Protein AF-A0A7S1WNJ2-F1 (afdb_monomer_lite)

InterPro domains:
  IPR001722 Glycoside hydrolase, family 7 [PF00840] (11-53)
  IPR013320 Concanavalin A-like lectin/glucanase domain superfamily [SSF49899] (13-146)
  IPR037019 Glycoside hydrolase family 7, catalytic domain superfamily [G3DSA:2.70.100.10] (5-153)

Secondary structure (DSSP, 8-state):
------S----GGGSPPP--TTSEEEEEE--TT--TT--EEEEE--TTT--S--TTSS---BS-TTTTT-B--EEEEEEEETTEEEEEEE-TT-SS-EEEEEE--TTS--EESS-TTTEETT-SSEETTS-EEEEEE--B-TTS-B---EEEE-

Organism: Alexandrium catenella (NCBI:txid2925)

pLDDT: mean 87.43, std 13.79, range [31.5, 98.69]

Foldseek 3Di:
DDPPPFQDLDDLQNDDDDPFQQHKDKDKDQQLPFDPPGWDWDKDDNQSPQPDQFCSRGSDEDCDCPRRRHFAWMWGQWGDHQQWTKTFTHGGPRNPTDMAIDDDDPVDPDHVPDDCLQGHCVHPNHNSSGMKMKMWHFYADPVSHGPDTDIDID

Structure (mmCIF, N/CA/C/O backbone):
data_AF-A0A7S1WNJ2-F1
#
_entry.id   AF-A0A7S1WNJ2-F1
#
loop_
_atom_site.group_PDB
_atom_site.id
_atom_site.type_symbol
_atom_site.label_atom_id
_atom_site.label_alt_id
_atom_site.label_comp_id
_atom_site.label_asym_id
_atom_site.label_entity_id
_atom_site.label_seq_id
_atom_site.pdbx_PDB_ins_code
_atom_site.Cartn_x
_atom_site.Cartn_y
_atom_site.Cartn_z
_atom_site.occupancy
_atom_site.B_iso_or_equiv
_atom_site.auth_seq_id
_atom_site.auth_comp_id
_atom_site.auth_asym_id
_atom_site.auth_atom_id
_atom_site.pdbx_PDB_model_num
ATOM 1 N N . SER A 1 1 ? 11.986 15.853 7.073 1.00 33.41 1 SER A N 1
ATOM 2 C CA . SER A 1 1 ? 12.801 15.188 6.037 1.00 33.41 1 SER A CA 1
ATOM 3 C C . SER A 1 1 ? 12.219 13.808 5.802 1.00 33.41 1 SER A C 1
ATOM 5 O O . SER A 1 1 ? 12.264 12.982 6.703 1.00 33.41 1 SER A O 1
ATOM 7 N N . SER A 1 2 ? 11.590 13.584 4.647 1.00 31.50 2 SER A N 1
ATOM 8 C CA . SER A 1 2 ? 11.060 12.269 4.267 1.00 31.50 2 SER A CA 1
ATOM 9 C C . SER A 1 2 ? 12.217 11.366 3.833 1.00 31.50 2 SER A C 1
ATOM 11 O O . SER A 1 2 ? 12.956 11.764 2.932 1.00 31.50 2 SER A O 1
ATOM 13 N N . PRO A 1 3 ? 12.410 10.180 4.431 1.00 43.50 3 PRO A N 1
ATOM 14 C CA . PRO A 1 3 ? 13.445 9.246 4.017 1.00 43.50 3 PRO A CA 1
ATOM 15 C C . PRO A 1 3 ? 12.922 8.411 2.846 1.00 43.50 3 PRO A C 1
ATOM 17 O O . PRO A 1 3 ? 12.775 7.200 2.958 1.00 43.50 3 PRO A O 1
ATOM 20 N N . VAL A 1 4 ? 12.591 9.049 1.723 1.00 52.53 4 VAL A N 1
ATOM 21 C CA . VAL A 1 4 ? 12.452 8.274 0.490 1.00 52.53 4 VAL A CA 1
ATOM 22 C C . VAL A 1 4 ? 13.858 8.143 -0.073 1.00 52.53 4 VAL A C 1
ATOM 24 O O . VAL A 1 4 ? 14.493 9.148 -0.392 1.00 52.53 4 VAL A O 1
ATOM 27 N N . ALA A 1 5 ? 14.385 6.919 -0.086 1.00 51.00 5 ALA A N 1
ATOM 28 C CA . ALA A 1 5 ? 15.749 6.627 -0.509 1.00 51.00 5 ALA A CA 1
ATOM 29 C C . ALA A 1 5 ? 15.878 6.732 -2.039 1.00 51.00 5 ALA A C 1
ATOM 31 O O . ALA A 1 5 ? 15.983 5.728 -2.734 1.00 51.00 5 ALA A O 1
ATOM 32 N N . TYR A 1 6 ? 15.842 7.956 -2.560 1.00 50.22 6 TYR A N 1
ATOM 33 C CA . TYR A 1 6 ? 16.204 8.262 -3.942 1.00 50.22 6 TYR A CA 1
ATOM 34 C C . TYR A 1 6 ? 17.714 8.515 -4.038 1.00 50.22 6 TYR A C 1
ATOM 36 O O . TYR A 1 6 ? 18.292 9.133 -3.141 1.00 50.22 6 TYR A O 1
ATOM 44 N N . GLY A 1 7 ? 18.359 8.061 -5.119 1.00 49.00 7 GLY A N 1
ATOM 45 C CA . GLY A 1 7 ? 19.776 8.356 -5.377 1.00 49.00 7 GLY A CA 1
ATOM 46 C C . GLY A 1 7 ? 20.783 7.450 -4.657 1.00 49.00 7 GLY A C 1
ATOM 47 O O . GLY A 1 7 ? 21.948 7.813 -4.495 1.00 49.00 7 GLY A O 1
ATOM 48 N N . SER A 1 8 ? 20.370 6.262 -4.215 1.00 57.28 8 SER A N 1
ATOM 49 C CA . SER A 1 8 ? 21.319 5.232 -3.785 1.00 57.28 8 SER A CA 1
ATOM 50 C C . SER A 1 8 ? 22.043 4.634 -4.999 1.00 57.28 8 SER A C 1
ATOM 52 O O . SER A 1 8 ? 21.376 4.185 -5.927 1.00 57.28 8 SER A O 1
ATOM 54 N N . GLN A 1 9 ? 23.378 4.539 -4.968 1.00 64.62 9 GLN A 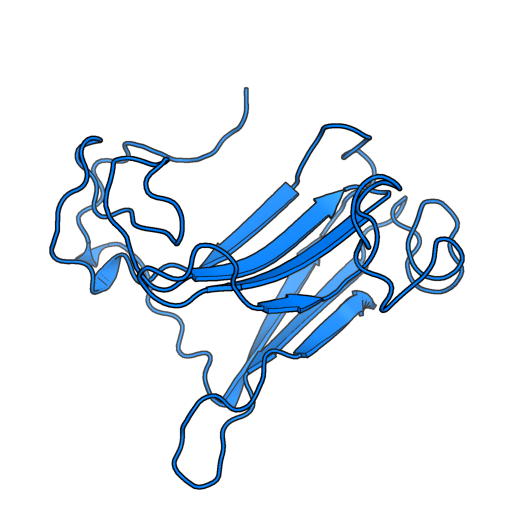N 1
ATOM 55 C CA . GLN A 1 9 ? 24.220 3.934 -6.025 1.00 64.62 9 GLN A CA 1
ATOM 56 C C . GLN A 1 9 ? 24.062 2.404 -6.167 1.00 64.62 9 GLN A C 1
ATOM 58 O O . GLN A 1 9 ? 24.958 1.731 -6.674 1.00 64.62 9 GLN A O 1
ATOM 63 N N . TYR A 1 10 ? 22.956 1.824 -5.698 1.00 70.19 10 TYR A N 1
ATOM 64 C CA . TYR A 1 10 ? 22.738 0.389 -5.805 1.00 70.19 10 TYR A CA 1
ATOM 65 C C . TYR A 1 10 ? 22.535 0.008 -7.272 1.00 70.19 10 TYR A C 1
ATOM 67 O O . TYR A 1 10 ? 21.627 0.483 -7.962 1.00 70.19 10 TYR A O 1
ATOM 75 N N . ALA A 1 11 ? 23.368 -0.905 -7.756 1.00 79.12 11 ALA A N 1
ATOM 76 C CA . ALA A 1 11 ? 23.152 -1.553 -9.029 1.00 79.12 11 ALA A CA 1
ATOM 77 C C . ALA A 1 11 ? 21.826 -2.316 -8.979 1.00 79.12 11 ALA A C 1
ATOM 79 O O . ALA A 1 11 ? 21.475 -2.929 -7.971 1.00 79.12 11 ALA A O 1
ATOM 80 N N . ARG A 1 12 ? 21.114 -2.397 -10.111 1.00 80.56 12 ARG A N 1
ATOM 81 C CA . ARG A 1 12 ? 19.820 -3.101 -10.162 1.00 80.56 12 ARG A CA 1
ATOM 82 C C . ARG A 1 12 ? 19.857 -4.513 -9.555 1.00 80.56 12 ARG A C 1
ATOM 84 O O . ARG A 1 12 ? 18.878 -4.976 -8.990 1.00 80.56 12 ARG A O 1
ATOM 91 N N . ARG A 1 13 ? 20.993 -5.216 -9.658 1.00 84.38 13 ARG A N 1
ATOM 92 C CA . ARG A 1 13 ? 21.178 -6.590 -9.152 1.00 84.38 13 ARG A CA 1
ATOM 93 C C . ARG A 1 13 ? 21.251 -6.691 -7.624 1.00 84.38 13 ARG A C 1
ATOM 95 O O . ARG A 1 13 ? 21.200 -7.809 -7.118 1.00 84.38 13 ARG A O 1
ATOM 102 N N . GLU A 1 14 ? 21.359 -5.575 -6.920 1.00 85.81 14 GLU A N 1
ATOM 103 C CA . GLU A 1 14 ? 21.395 -5.515 -5.457 1.00 85.81 14 GLU A CA 1
ATOM 104 C C . GLU A 1 14 ? 19.985 -5.483 -4.854 1.00 8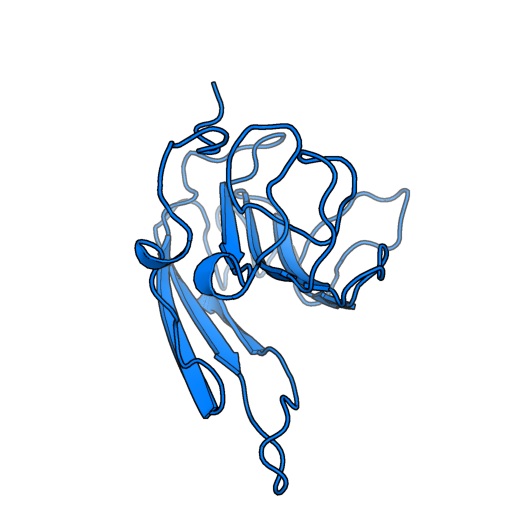5.81 14 GLU A C 1
ATOM 106 O O . GLU A 1 14 ? 19.796 -5.896 -3.715 1.00 85.81 14 GLU A O 1
ATOM 111 N N . TYR A 1 15 ? 18.964 -5.107 -5.634 1.00 86.06 15 TYR A N 1
ATOM 112 C CA . TYR A 1 15 ? 17.574 -5.181 -5.188 1.00 86.06 15 TYR A CA 1
ATOM 113 C C . TYR A 1 15 ? 17.058 -6.623 -5.157 1.00 86.06 15 TYR A C 1
ATOM 115 O O . TYR A 1 15 ? 17.242 -7.402 -6.104 1.00 86.06 15 TYR A O 1
ATOM 123 N N . THR A 1 16 ? 16.347 -6.960 -4.084 1.00 88.06 16 THR A N 1
ATOM 124 C CA . THR A 1 16 ? 15.652 -8.240 -3.925 1.00 88.06 16 THR A CA 1
ATOM 125 C C . THR A 1 16 ? 14.412 -8.303 -4.810 1.00 88.06 16 THR A C 1
ATOM 127 O O . THR A 1 16 ? 13.647 -7.350 -4.919 1.00 88.06 16 THR A O 1
ATOM 130 N N . THR A 1 17 ? 14.189 -9.461 -5.428 1.00 89.38 17 THR A N 1
ATOM 131 C CA . THR A 1 17 ? 12.907 -9.807 -6.053 1.00 89.38 17 TH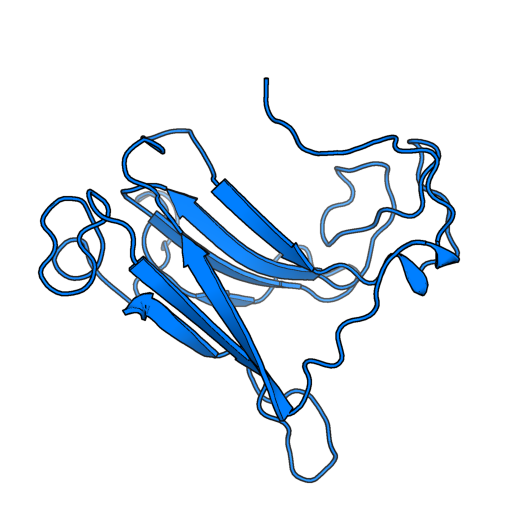R A CA 1
ATOM 132 C C . THR A 1 17 ? 12.050 -10.589 -5.078 1.00 89.38 17 THR A C 1
ATOM 134 O O . THR A 1 17 ? 12.501 -11.606 -4.556 1.00 89.38 17 THR A O 1
ATOM 137 N N . MET A 1 18 ? 10.809 -10.152 -4.887 1.00 88.81 18 MET A N 1
ATOM 138 C CA . MET A 1 18 ? 9.826 -10.852 -4.065 1.00 88.81 18 MET A CA 1
ATOM 139 C C . MET A 1 18 ? 8.891 -11.655 -4.975 1.00 88.81 18 MET A C 1
ATOM 141 O O . MET A 1 18 ? 8.267 -11.093 -5.873 1.00 88.81 18 MET A O 1
ATOM 145 N N . ALA A 1 19 ? 8.809 -12.969 -4.765 1.00 90.38 19 ALA A N 1
ATOM 146 C CA . ALA A 1 19 ? 7.869 -13.835 -5.476 1.00 90.38 19 ALA A CA 1
ATOM 147 C C . ALA A 1 19 ? 6.515 -13.808 -4.752 1.00 90.38 19 ALA A C 1
ATOM 149 O O . ALA A 1 19 ? 6.277 -14.599 -3.845 1.00 90.38 19 ALA A O 1
ATOM 150 N N . LEU A 1 20 ? 5.668 -12.836 -5.102 1.00 94.00 20 LEU A N 1
ATOM 151 C CA . LEU A 1 20 ? 4.421 -12.578 -4.375 1.00 94.00 20 LEU A CA 1
ATOM 152 C C . LEU A 1 20 ? 3.177 -13.197 -5.011 1.00 94.00 20 LEU A C 1
ATOM 154 O O . LEU A 1 20 ? 2.215 -13.424 -4.290 1.00 94.00 20 LEU A O 1
ATOM 158 N N . LEU A 1 21 ? 3.194 -13.521 -6.306 1.00 95.19 21 LEU A N 1
ATOM 159 C CA . LEU A 1 21 ? 2.080 -14.217 -6.958 1.00 95.19 21 LEU A CA 1
ATOM 160 C C . LEU A 1 21 ? 1.778 -15.541 -6.239 1.00 95.19 21 LEU A C 1
ATOM 162 O O . LEU A 1 21 ? 2.694 -16.309 -5.937 1.00 95.19 21 LEU A O 1
ATOM 166 N N . GLY A 1 22 ? 0.507 -15.768 -5.909 1.00 96.88 22 GLY A N 1
ATOM 167 C CA . GLY A 1 22 ? 0.039 -16.910 -5.118 1.00 96.88 22 GLY A CA 1
ATOM 168 C C . GLY A 1 22 ? 0.446 -16.874 -3.639 1.00 96.88 22 GLY A C 1
ATOM 169 O O . GLY A 1 22 ? 0.219 -17.841 -2.917 1.00 96.88 22 GLY A O 1
ATOM 170 N N . ASN A 1 23 ? 1.054 -15.782 -3.171 1.00 97.06 23 ASN A N 1
ATOM 171 C CA . ASN A 1 23 ? 1.597 -15.631 -1.824 1.00 97.06 23 ASN A CA 1
ATOM 172 C C . ASN A 1 23 ? 1.023 -14.385 -1.124 1.00 97.06 23 ASN A C 1
ATOM 174 O O . ASN A 1 23 ? 0.161 -13.674 -1.649 1.00 97.06 23 ASN A O 1
ATOM 178 N N . ALA A 1 24 ? 1.494 -14.140 0.102 1.00 97.06 24 ALA A N 1
ATOM 179 C CA . ALA A 1 24 ? 1.117 -12.980 0.899 1.00 97.06 24 ALA A CA 1
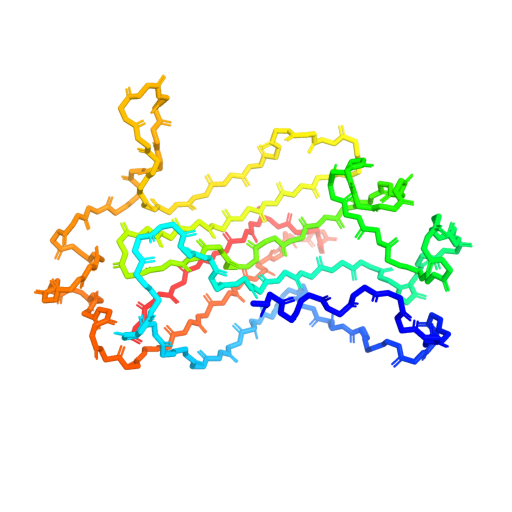ATOM 180 C C . ALA A 1 24 ? 2.343 -12.299 1.516 1.00 97.06 24 ALA A C 1
ATOM 182 O O . ALA A 1 24 ? 3.208 -12.962 2.093 1.00 97.06 24 ALA A O 1
ATOM 183 N N . LEU A 1 25 ? 2.374 -10.970 1.447 1.00 97.25 25 LEU A N 1
ATOM 184 C CA . LEU A 1 25 ? 3.284 -10.124 2.209 1.00 97.25 25 LEU A CA 1
ATOM 185 C C . LEU A 1 25 ? 2.620 -9.768 3.542 1.00 97.25 25 LEU A C 1
ATOM 187 O O . LEU A 1 25 ? 1.478 -9.314 3.556 1.00 97.25 25 LEU A O 1
ATOM 191 N N . ARG A 1 26 ? 3.328 -9.966 4.658 1.00 98.06 26 ARG A N 1
ATOM 192 C CA . ARG A 1 26 ? 2.837 -9.638 6.002 1.00 98.06 26 ARG A CA 1
ATOM 193 C C . ARG A 1 26 ? 3.844 -8.794 6.755 1.00 98.06 26 ARG A C 1
ATOM 195 O O . ARG A 1 26 ? 5.033 -9.104 6.733 1.00 98.06 26 ARG A O 1
ATOM 202 N N . TYR A 1 27 ? 3.359 -7.773 7.444 1.00 98.12 27 TYR A N 1
ATOM 203 C CA . TYR A 1 27 ? 4.177 -6.916 8.293 1.00 98.12 27 TYR A CA 1
ATOM 204 C C . TYR A 1 27 ? 3.331 -6.279 9.397 1.00 98.12 27 TYR A C 1
ATOM 206 O O . TYR A 1 27 ? 2.103 -6.272 9.331 1.00 98.12 27 TYR A O 1
ATOM 214 N N . SER A 1 28 ? 4.003 -5.760 10.422 1.00 98.44 28 SER A N 1
ATOM 215 C CA . SER A 1 28 ? 3.380 -4.921 11.446 1.00 98.44 28 SER A CA 1
ATOM 216 C C . SER A 1 28 ? 3.729 -3.465 11.182 1.00 98.44 28 SER A C 1
ATOM 218 O O . SER A 1 28 ? 4.855 -3.162 10.780 1.00 98.44 28 SER A O 1
ATOM 220 N N . VAL A 1 29 ? 2.786 -2.568 11.435 1.00 98.19 29 VAL A N 1
ATOM 221 C CA . VAL A 1 29 ? 2.967 -1.125 11.288 1.00 98.19 29 VAL A CA 1
ATOM 222 C C . VAL A 1 29 ? 2.473 -0.413 12.540 1.00 98.19 29 VAL A C 1
ATOM 224 O O . VAL A 1 29 ? 1.485 -0.819 13.144 1.00 98.19 29 VAL A O 1
ATOM 227 N N . ASP A 1 30 ? 3.175 0.647 12.927 1.00 98.38 30 ASP A N 1
ATOM 228 C CA . ASP A 1 30 ? 2.756 1.576 13.973 1.00 98.38 30 ASP A CA 1
ATOM 229 C C . ASP A 1 30 ? 2.533 2.951 13.336 1.00 98.38 30 ASP A C 1
ATOM 231 O O . ASP A 1 30 ? 3.480 3.617 12.910 1.00 98.38 30 ASP A O 1
ATOM 235 N N . LEU A 1 31 ? 1.263 3.352 13.238 1.00 98.25 31 LEU A N 1
ATOM 236 C CA . LEU A 1 31 ? 0.860 4.648 12.693 1.00 98.25 31 LEU A CA 1
ATOM 237 C C . LEU A 1 31 ? 0.541 5.674 13.785 1.00 98.25 31 LEU A C 1
ATOM 239 O O . LEU A 1 31 ? 0.149 6.788 13.448 1.00 98.25 31 LEU A O 1
ATOM 243 N N . SER A 1 32 ? 0.773 5.367 15.068 1.00 98.12 32 SER A N 1
ATOM 244 C CA . SER A 1 32 ? 0.370 6.199 16.218 1.00 98.12 32 SER A CA 1
ATOM 245 C C . SER A 1 32 ? 0.907 7.637 16.192 1.00 98.12 32 SER A C 1
ATOM 247 O O . SER A 1 32 ? 0.388 8.515 16.880 1.00 98.12 32 SER A O 1
ATOM 249 N N . LYS A 1 33 ? 1.947 7.893 15.388 1.00 97.44 33 LYS A N 1
ATOM 250 C CA . LYS A 1 33 ? 2.600 9.203 15.222 1.00 97.44 33 LYS A CA 1
ATOM 251 C C . LYS A 1 33 ? 2.533 9.752 13.795 1.00 97.44 33 LYS A C 1
ATOM 253 O O . LYS A 1 33 ? 3.201 10.738 13.485 1.00 97.44 33 LYS A O 1
ATOM 258 N N . VAL A 1 34 ? 1.751 9.130 12.916 1.00 97.50 34 VAL A N 1
ATOM 259 C CA . VAL A 1 34 ? 1.587 9.549 11.520 1.00 97.50 34 VAL A CA 1
ATOM 260 C C . VAL A 1 34 ? 0.272 10.317 11.404 1.00 97.50 34 VAL A C 1
ATOM 262 O O . VAL A 1 34 ? -0.769 9.752 11.084 1.00 97.50 34 VAL A O 1
ATOM 265 N N . GLY A 1 35 ? 0.314 11.611 11.722 1.00 94.94 35 GLY A N 1
ATOM 266 C CA . GLY A 1 35 ? -0.860 12.490 11.696 1.00 94.94 35 GLY A CA 1
ATOM 267 C C . GLY A 1 35 ? -1.262 12.974 10.295 1.00 94.94 35 GLY A C 1
ATOM 268 O O . GLY A 1 35 ? -0.707 12.556 9.277 1.00 94.94 35 GLY A O 1
ATOM 269 N N . CYS A 1 36 ? -2.225 13.900 10.244 1.00 91.12 36 CYS A N 1
ATOM 270 C CA . CYS A 1 36 ? -2.685 14.525 9.001 1.00 91.12 36 CYS A CA 1
ATOM 271 C C . CYS A 1 36 ? -1.537 15.181 8.217 1.00 91.12 36 CYS A C 1
ATOM 273 O O . CYS A 1 36 ? -0.646 15.800 8.795 1.00 91.12 36 CYS A O 1
ATOM 275 N N . GLY A 1 37 ? -1.579 15.069 6.887 1.00 89.50 37 GLY A N 1
ATOM 276 C CA . GLY A 1 37 ? -0.543 15.601 5.992 1.00 89.50 37 GLY A CA 1
ATOM 277 C C . GLY A 1 37 ? 0.710 14.724 5.873 1.00 89.50 37 GLY A C 1
ATOM 278 O O . GLY A 1 37 ? 1.513 14.945 4.970 1.00 89.50 37 GLY A O 1
ATOM 279 N N . CYS A 1 38 ? 0.861 13.706 6.724 1.00 94.44 38 CYS A N 1
ATOM 280 C CA . CYS A 1 38 ? 1.902 12.691 6.598 1.00 94.44 38 CYS A CA 1
ATOM 281 C C . CYS A 1 38 ? 1.399 11.474 5.809 1.00 94.44 38 CYS A C 1
ATOM 283 O O . CYS A 1 38 ? 0.202 11.176 5.794 1.00 94.44 38 CYS A O 1
ATOM 285 N N . ASN A 1 39 ? 2.339 10.757 5.190 1.00 93.88 39 ASN A N 1
ATOM 286 C CA . ASN A 1 39 ? 2.099 9.482 4.523 1.00 93.88 39 ASN A CA 1
ATOM 287 C C . ASN A 1 39 ? 3.239 8.507 4.855 1.00 93.88 39 ASN A C 1
ATOM 289 O O . ASN A 1 39 ? 4.398 8.769 4.525 1.00 93.88 39 ASN A O 1
ATOM 293 N N . ALA A 1 40 ? 2.910 7.406 5.525 1.00 96.12 40 ALA A N 1
ATOM 294 C CA . ALA A 1 40 ? 3.804 6.280 5.740 1.00 96.12 40 ALA A CA 1
ATOM 295 C C . ALA A 1 40 ? 3.575 5.254 4.627 1.00 96.12 40 ALA A C 1
ATOM 297 O O . ALA A 1 40 ? 2.586 4.516 4.651 1.00 96.12 40 ALA A O 1
ATOM 298 N N . GLN A 1 41 ? 4.495 5.227 3.663 1.00 94.94 41 GLN A N 1
ATOM 299 C CA . GLN A 1 41 ? 4.330 4.474 2.426 1.00 94.94 41 GLN A CA 1
ATOM 300 C C . GLN A 1 41 ? 5.136 3.166 2.406 1.00 94.94 41 GLN A C 1
ATOM 302 O O . GLN A 1 41 ? 6.308 3.141 2.784 1.00 94.94 41 GLN A O 1
ATOM 307 N N . LEU A 1 42 ? 4.523 2.105 1.877 1.00 95.31 42 LEU A N 1
ATOM 308 C CA . LEU A 1 42 ? 5.184 0.886 1.416 1.00 95.31 42 LEU A CA 1
ATOM 309 C C . LEU A 1 42 ? 4.692 0.563 0.002 1.00 95.31 42 LEU A C 1
ATOM 311 O O . LEU A 1 42 ? 3.513 0.277 -0.203 1.00 95.31 42 LEU A O 1
ATOM 315 N N . HIS A 1 43 ? 5.603 0.564 -0.966 1.00 92.94 43 HIS A N 1
ATOM 316 C CA . HIS A 1 43 ? 5.307 0.209 -2.351 1.00 92.94 43 HIS A CA 1
ATOM 317 C C . HIS A 1 43 ? 6.370 -0.736 -2.918 1.00 92.94 43 HIS A C 1
ATOM 319 O O . HIS A 1 43 ? 7.487 -0.830 -2.405 1.00 92.94 43 HIS A O 1
ATOM 325 N N . LEU A 1 44 ? 6.010 -1.447 -3.985 1.00 93.06 44 LEU A N 1
ATOM 326 C CA . LEU A 1 44 ? 6.872 -2.393 -4.683 1.00 93.06 44 LEU A CA 1
ATOM 327 C C . LEU A 1 44 ? 6.986 -1.997 -6.150 1.00 93.06 44 LEU A C 1
ATOM 329 O O . LEU A 1 44 ? 5.981 -1.793 -6.833 1.00 93.06 44 LEU A O 1
ATOM 333 N N . VAL A 1 45 ? 8.225 -1.946 -6.633 1.00 91.25 45 VAL A N 1
ATOM 334 C CA . VAL A 1 45 ? 8.571 -1.587 -8.011 1.00 91.25 45 VAL A CA 1
ATOM 335 C C . VAL A 1 45 ? 9.627 -2.554 -8.566 1.00 91.25 45 VAL A C 1
ATOM 337 O O . VAL A 1 45 ? 10.489 -3.033 -7.821 1.00 91.25 45 VAL A O 1
ATOM 340 N N . PRO A 1 46 ? 9.608 -2.876 -9.871 1.00 90.25 46 PRO A N 1
ATOM 341 C CA . PRO A 1 46 ? 10.468 -3.892 -10.483 1.00 90.25 46 PRO A CA 1
ATOM 342 C C . PRO A 1 46 ? 11.919 -3.423 -10.733 1.00 90.25 46 PRO A C 1
ATOM 344 O O . PRO A 1 46 ? 12.499 -3.711 -11.783 1.00 90.25 46 PRO A O 1
ATOM 347 N N . MET A 1 47 ? 12.559 -2.757 -9.765 1.00 88.62 47 MET A N 1
ATOM 348 C CA . MET A 1 47 ? 13.889 -2.135 -9.920 1.00 88.62 47 MET A CA 1
ATOM 349 C C . MET A 1 47 ? 14.968 -3.114 -10.397 1.00 88.62 47 MET A C 1
ATOM 351 O O . MET A 1 47 ? 15.740 -2.792 -11.296 1.00 88.62 47 MET A O 1
ATOM 355 N N . ARG A 1 48 ? 14.995 -4.356 -9.881 1.00 89.19 48 ARG A N 1
ATOM 356 C CA . ARG A 1 48 ? 15.985 -5.371 -10.307 1.00 89.19 48 ARG A CA 1
ATOM 357 C C . ARG A 1 48 ? 15.903 -5.700 -11.799 1.00 89.19 48 ARG A C 1
ATOM 359 O O . ARG A 1 48 ? 16.911 -6.045 -12.426 1.00 89.19 48 ARG A O 1
ATOM 366 N N . LYS A 1 49 ? 14.694 -5.648 -12.361 1.00 88.44 49 LYS A N 1
ATOM 367 C CA . LYS A 1 49 ? 14.409 -5.940 -13.771 1.00 88.44 49 LYS A CA 1
ATOM 368 C C . LYS A 1 49 ? 14.449 -4.684 -14.638 1.00 88.44 49 LYS A C 1
ATOM 370 O O . LYS A 1 49 ? 14.626 -4.816 -15.848 1.00 88.44 49 LYS A O 1
ATOM 375 N N . ASN A 1 50 ? 14.362 -3.499 -14.038 1.00 87.94 50 ASN A N 1
ATOM 376 C CA . ASN A 1 50 ? 14.490 -2.245 -14.752 1.00 87.94 50 ASN A CA 1
ATOM 377 C C . ASN A 1 50 ? 15.913 -2.093 -15.321 1.00 87.94 50 ASN A C 1
ATOM 379 O O . ASN A 1 50 ? 16.916 -2.209 -14.618 1.00 87.94 50 ASN A O 1
ATOM 383 N N . ARG A 1 51 ? 16.006 -1.877 -16.635 1.00 87.69 51 ARG A N 1
ATOM 384 C CA . ARG A 1 51 ? 17.275 -1.648 -17.350 1.00 87.69 51 ARG A CA 1
ATOM 385 C C . ARG A 1 51 ? 17.468 -0.184 -17.737 1.00 87.69 51 ARG A C 1
ATOM 387 O O . ARG A 1 51 ? 18.526 0.137 -18.268 1.00 87.69 51 ARG A O 1
ATOM 394 N N . LYS A 1 52 ? 16.460 0.659 -17.506 1.00 87.38 52 LYS A N 1
ATOM 395 C CA . LYS A 1 52 ? 16.491 2.094 -17.768 1.00 87.38 52 LYS A CA 1
ATOM 396 C C . LYS A 1 52 ? 16.962 2.786 -16.494 1.00 87.38 52 LYS A C 1
ATOM 398 O O . LYS A 1 52 ? 16.285 2.711 -15.471 1.00 87.38 52 LYS A O 1
ATOM 403 N N . GLU A 1 53 ? 18.128 3.410 -16.564 1.00 85.69 53 GLU A N 1
ATOM 404 C CA . GLU A 1 53 ? 18.603 4.287 -15.498 1.00 85.69 53 GLU A CA 1
ATOM 405 C C . GLU A 1 53 ? 17.728 5.544 -15.450 1.00 85.69 53 GLU A C 1
ATOM 407 O O . GLU A 1 53 ? 17.322 6.082 -16.486 1.00 85.69 53 GLU A O 1
ATOM 412 N N . SER A 1 54 ? 17.382 5.968 -14.243 1.00 85.00 54 SER A N 1
ATOM 413 C CA . SER A 1 54 ? 16.575 7.146 -13.989 1.00 85.00 54 SER A CA 1
ATOM 414 C C . SER A 1 54 ? 17.421 8.416 -14.086 1.00 85.00 54 SER A C 1
ATOM 416 O O . SER A 1 54 ? 18.650 8.392 -14.021 1.00 85.00 54 SER A O 1
ATOM 418 N N . LYS A 1 55 ? 16.764 9.576 -14.169 1.00 83.69 55 LYS A N 1
ATOM 419 C CA . LYS A 1 55 ? 17.439 10.886 -14.115 1.00 83.69 55 LYS A CA 1
ATOM 420 C C . LYS A 1 55 ? 18.162 11.145 -12.785 1.00 83.69 55 LYS A C 1
ATOM 422 O O . LYS A 1 55 ? 18.882 12.132 -12.685 1.00 83.69 55 LYS A O 1
ATOM 427 N N . CYS A 1 56 ? 17.956 10.293 -11.781 1.00 83.81 56 CYS A N 1
ATOM 428 C CA . CYS A 1 56 ? 18.579 10.383 -10.465 1.00 83.81 56 CYS A CA 1
ATOM 429 C C . CYS A 1 56 ? 19.769 9.425 -10.292 1.00 83.81 56 CYS A C 1
ATOM 431 O O . CYS A 1 56 ? 20.302 9.330 -9.190 1.00 83.81 56 CYS A O 1
ATOM 433 N N . GLY A 1 57 ? 20.201 8.743 -11.361 1.00 81.75 57 GLY A N 1
ATOM 434 C CA . GLY A 1 57 ? 21.374 7.861 -11.334 1.00 81.75 57 GLY A CA 1
ATOM 435 C C . GLY A 1 57 ? 21.131 6.523 -10.630 1.00 81.75 57 GLY A C 1
ATOM 436 O O . GLY A 1 57 ? 22.066 5.903 -10.129 1.00 81.75 57 GLY A O 1
ATOM 437 N N . ASP A 1 58 ? 19.872 6.095 -10.547 1.00 83.81 58 ASP A N 1
ATOM 438 C CA . ASP A 1 58 ? 19.463 4.808 -9.986 1.00 83.81 58 ASP A CA 1
ATOM 439 C C . ASP A 1 58 ? 18.569 4.040 -10.975 1.00 83.81 58 ASP A C 1
ATOM 441 O O . ASP A 1 58 ? 18.300 4.487 -12.088 1.00 83.81 58 ASP A O 1
ATOM 445 N N . TYR A 1 59 ? 18.106 2.853 -10.587 1.00 86.06 59 TYR A N 1
ATOM 446 C CA . TYR A 1 59 ? 17.171 2.051 -11.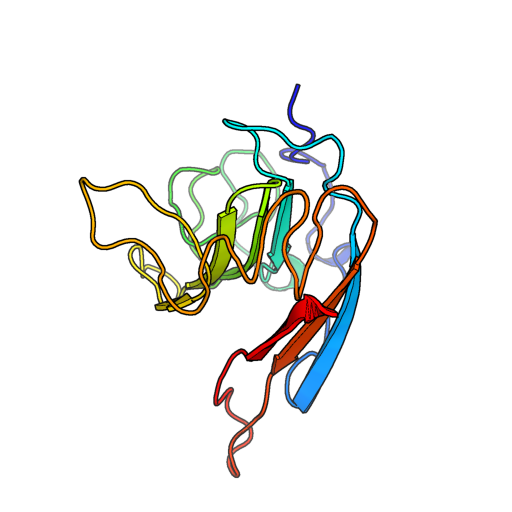389 1.00 86.06 59 TYR A CA 1
ATOM 447 C C . TYR A 1 59 ? 15.729 2.149 -10.876 1.00 86.06 59 TYR A C 1
ATOM 449 O O . TYR A 1 59 ? 14.909 1.268 -11.164 1.00 86.06 59 TYR A O 1
ATOM 457 N N . TYR A 1 60 ? 15.412 3.200 -10.114 1.00 86.75 60 TYR A N 1
ATOM 458 C CA . TYR A 1 60 ? 14.052 3.450 -9.658 1.00 86.75 60 TYR A CA 1
ATOM 459 C C . TYR A 1 60 ? 13.128 3.748 -10.839 1.00 86.75 60 TYR A C 1
ATOM 461 O O . TYR A 1 60 ? 13.509 4.383 -11.824 1.00 86.75 60 TYR A O 1
ATOM 469 N N . CYS A 1 61 ? 11.902 3.255 -10.734 1.00 86.19 61 CYS A N 1
ATOM 470 C CA . CYS A 1 61 ? 10.799 3.546 -11.633 1.00 86.19 61 CYS A CA 1
ATOM 471 C C . CYS A 1 61 ? 9.500 3.472 -10.823 1.00 86.19 61 CYS A C 1
ATOM 473 O O . CYS A 1 61 ? 9.486 2.833 -9.773 1.00 86.19 61 CYS A O 1
ATOM 475 N N . GLY A 1 62 ? 8.426 4.087 -11.307 1.00 83.44 62 GLY A N 1
ATOM 476 C CA . GLY A 1 62 ? 7.109 4.016 -10.670 1.00 83.44 62 GLY A CA 1
ATOM 477 C C . GLY A 1 62 ? 5.992 4.398 -11.634 1.00 83.44 62 GLY A C 1
ATOM 478 O O . GLY A 1 62 ? 6.239 4.648 -12.816 1.00 83.44 62 GLY A O 1
ATOM 479 N N . HIS A 1 63 ? 4.756 4.466 -11.150 1.00 72.88 63 HIS A N 1
ATOM 480 C CA . HIS A 1 63 ? 3.615 4.832 -11.999 1.00 72.88 63 HIS A CA 1
ATOM 481 C C . HIS A 1 63 ? 3.664 6.304 -12.446 1.00 72.88 63 HIS A C 1
ATOM 483 O O . HIS A 1 63 ? 3.191 6.660 -13.527 1.00 72.88 63 HIS A O 1
ATOM 489 N N . GLY A 1 64 ? 4.286 7.167 -11.637 1.00 65.00 64 GLY A N 1
ATOM 490 C CA . GLY A 1 64 ? 4.425 8.593 -11.901 1.00 65.00 64 GLY A CA 1
ATOM 491 C C . GLY A 1 64 ? 5.727 8.964 -12.617 1.00 65.00 64 GLY A C 1
ATOM 492 O O . GLY A 1 64 ? 6.825 8.666 -12.156 1.00 65.00 64 GLY A O 1
ATOM 493 N N . TRP A 1 65 ? 5.622 9.768 -13.680 1.00 59.50 65 TRP A N 1
ATOM 494 C CA . TRP A 1 65 ? 6.765 10.441 -14.328 1.00 59.50 65 TRP A CA 1
ATOM 495 C C . TRP A 1 65 ? 7.507 11.430 -13.409 1.00 59.50 65 TRP A C 1
ATOM 497 O O . TRP A 1 65 ? 8.569 11.942 -13.767 1.00 59.50 65 TRP A O 1
ATOM 507 N N . GLN A 1 66 ? 6.932 11.720 -12.240 1.00 58.94 66 GLN A N 1
ATOM 508 C CA . GLN A 1 66 ? 7.382 12.738 -11.292 1.00 58.94 66 GLN A CA 1
ATOM 509 C C . GLN A 1 66 ? 8.652 12.336 -10.524 1.00 58.94 66 GLN A C 1
ATOM 511 O O . GLN A 1 66 ? 9.364 13.214 -10.041 1.00 58.94 66 GLN A O 1
ATOM 516 N N . HIS A 1 67 ? 8.996 11.045 -10.472 1.00 65.75 67 HIS A N 1
ATOM 517 C CA . HIS A 1 67 ? 10.179 10.553 -9.761 1.00 65.75 67 HIS A CA 1
ATOM 518 C C . HIS A 1 67 ? 11.232 10.061 -10.747 1.00 65.75 67 HIS A C 1
ATOM 520 O O . HIS A 1 67 ? 11.216 8.919 -11.197 1.00 65.75 67 HIS A O 1
ATOM 526 N N . CYS A 1 68 ? 12.144 10.956 -11.127 1.00 73.25 68 CYS A N 1
ATOM 527 C CA . CYS A 1 68 ? 13.318 10.626 -11.941 1.00 73.25 68 CYS A CA 1
ATOM 528 C C . CYS A 1 68 ? 13.005 10.070 -13.354 1.00 73.25 68 CYS A C 1
ATOM 530 O O . CYS A 1 68 ? 13.917 9.688 -14.084 1.00 73.25 68 CYS A O 1
ATOM 532 N N . GLY A 1 69 ? 11.738 10.122 -13.790 1.00 78.19 69 GLY A N 1
ATOM 533 C CA . GLY A 1 69 ? 11.314 10.043 -15.191 1.00 78.19 69 GLY A CA 1
ATOM 534 C C . GLY A 1 69 ? 11.222 8.651 -15.821 1.00 78.19 69 GLY A C 1
ATOM 535 O O . GLY A 1 69 ? 11.152 8.581 -17.047 1.00 78.19 69 GLY A O 1
ATOM 536 N N . VAL A 1 70 ? 11.221 7.567 -15.039 1.00 85.88 70 VAL A N 1
ATOM 537 C CA . VAL A 1 70 ? 11.069 6.199 -15.566 1.00 85.88 70 VAL A CA 1
ATOM 538 C C . VAL A 1 70 ? 9.738 5.616 -15.104 1.00 85.88 70 VAL A C 1
ATOM 540 O O . VAL A 1 70 ? 9.524 5.434 -13.909 1.00 85.88 70 VAL A O 1
ATOM 543 N N . SER A 1 71 ? 8.856 5.309 -16.058 1.00 87.12 71 SER A N 1
ATOM 544 C CA . SER A 1 71 ? 7.579 4.655 -15.765 1.00 87.12 71 SER A CA 1
ATOM 545 C C . SER A 1 71 ? 7.727 3.133 -15.720 1.00 87.12 71 SER A C 1
ATOM 547 O O . SER A 1 71 ? 8.476 2.559 -16.513 1.00 87.12 71 SER A O 1
ATOM 549 N N . CYS A 1 72 ? 7.026 2.490 -14.790 1.00 88.69 72 CYS A N 1
ATOM 550 C CA . CYS A 1 72 ? 6.841 1.043 -14.734 1.00 88.69 72 CYS A CA 1
ATOM 551 C C . CYS A 1 72 ? 5.589 0.696 -13.915 1.00 88.69 72 CYS A C 1
ATOM 553 O O . CYS A 1 72 ? 4.960 1.578 -13.331 1.00 88.69 72 CYS A O 1
ATOM 555 N N . ALA A 1 73 ? 5.233 -0.589 -13.877 1.00 90.31 73 ALA A N 1
ATOM 556 C CA . ALA A 1 73 ? 4.188 -1.067 -12.980 1.00 90.31 73 ALA A CA 1
ATOM 557 C C . ALA A 1 73 ? 4.589 -0.879 -11.507 1.00 90.31 73 ALA A C 1
ATOM 559 O O . ALA A 1 73 ? 5.750 -1.082 -11.139 1.00 90.31 73 ALA A O 1
ATOM 560 N N . GLU A 1 74 ? 3.613 -0.543 -10.671 1.00 91.75 74 GLU A N 1
ATOM 561 C CA . GLU A 1 74 ? 3.795 -0.262 -9.249 1.00 91.75 74 GLU A CA 1
ATOM 562 C C . GLU A 1 74 ? 2.656 -0.879 -8.435 1.00 91.75 74 GLU A C 1
ATOM 564 O O . GLU A 1 74 ? 1.483 -0.796 -8.806 1.00 91.75 74 GLU A O 1
ATOM 569 N N . ILE A 1 75 ? 3.018 -1.492 -7.309 1.00 93.75 75 ILE A N 1
ATOM 570 C CA . ILE A 1 75 ? 2.072 -1.970 -6.301 1.00 93.75 75 ILE A CA 1
ATOM 571 C C . ILE A 1 75 ? 2.233 -1.072 -5.074 1.00 93.75 75 ILE A C 1
ATOM 573 O O . ILE A 1 75 ? 3.205 -1.212 -4.328 1.00 93.75 75 ILE A O 1
ATOM 577 N N . GLY A 1 76 ? 1.282 -0.168 -4.858 1.00 94.19 76 GLY A N 1
ATOM 578 C CA . GLY A 1 76 ? 1.156 0.599 -3.625 1.00 94.19 76 GLY A CA 1
ATOM 579 C C . GLY A 1 76 ? 0.487 -0.266 -2.565 1.00 94.19 76 GLY A C 1
ATOM 580 O O . GLY A 1 76 ? -0.737 -0.351 -2.511 1.00 94.19 76 GLY A O 1
ATOM 581 N N . VAL A 1 77 ? 1.272 -0.950 -1.730 1.00 96.69 77 VAL A N 1
ATOM 582 C CA . VAL A 1 77 ? 0.720 -1.798 -0.660 1.00 96.69 77 VAL A CA 1
ATOM 583 C C . VAL A 1 77 ? 0.074 -0.929 0.416 1.00 96.69 77 VAL A C 1
ATOM 585 O O . VAL A 1 77 ? -1.012 -1.250 0.893 1.00 96.69 77 VAL A O 1
ATOM 588 N N . GLN A 1 78 ? 0.717 0.182 0.769 1.00 97.25 78 GLN A N 1
ATOM 589 C CA . GLN A 1 78 ? 0.244 1.105 1.789 1.00 97.25 78 GLN A CA 1
ATOM 590 C C . GLN A 1 78 ? 0.640 2.539 1.448 1.00 97.25 78 GLN A C 1
ATOM 592 O O . GLN A 1 78 ? 1.823 2.837 1.334 1.00 97.25 78 GLN A O 1
ATOM 597 N N . ASP A 1 79 ? -0.355 3.414 1.407 1.00 95.06 79 ASP A N 1
ATOM 598 C CA . ASP A 1 79 ? -0.269 4.861 1.574 1.00 95.06 79 ASP A CA 1
ATO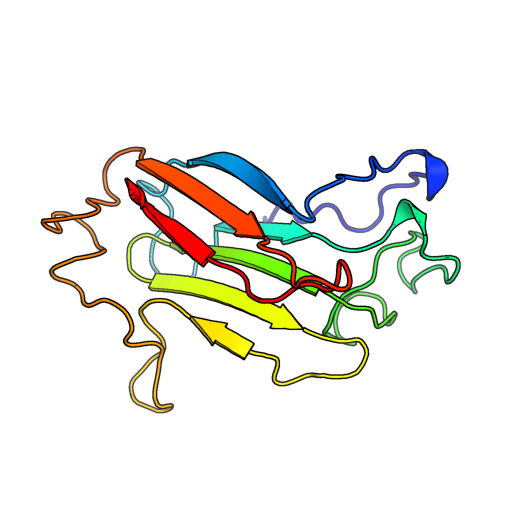M 599 C C . ASP A 1 79 ? -1.196 5.231 2.732 1.00 95.06 79 ASP A C 1
ATOM 601 O O . ASP A 1 79 ? -2.420 5.237 2.572 1.00 95.06 79 ASP A O 1
ATOM 605 N N . ALA A 1 80 ? -0.639 5.454 3.923 1.00 96.69 80 ALA A N 1
ATOM 606 C CA . ALA A 1 80 ? -1.451 5.541 5.129 1.00 96.69 80 ALA A CA 1
ATOM 607 C C . ALA A 1 80 ? -0.954 6.545 6.169 1.00 96.69 80 ALA A C 1
ATOM 609 O O . ALA A 1 80 ? 0.234 6.843 6.306 1.00 96.69 80 ALA A O 1
ATOM 610 N N . ASN A 1 81 ? -1.913 7.022 6.950 1.00 97.12 81 ASN A N 1
ATOM 611 C CA . ASN A 1 81 ? -1.723 7.719 8.213 1.00 97.12 81 ASN A CA 1
ATOM 612 C C . ASN A 1 81 ? -2.833 7.277 9.180 1.00 97.12 81 ASN A C 1
ATOM 614 O O . ASN A 1 81 ? -3.588 6.353 8.872 1.00 97.12 81 ASN A O 1
ATOM 618 N N . GLN A 1 82 ? -2.953 7.911 10.344 1.00 97.19 82 GLN A N 1
ATOM 619 C CA . GLN A 1 82 ? -3.996 7.547 11.311 1.00 97.19 82 GLN A CA 1
ATOM 620 C C . GLN A 1 82 ? -5.427 7.662 10.766 1.00 97.19 82 GLN A C 1
ATOM 622 O O . GLN A 1 82 ? -6.319 7.000 11.270 1.00 97.19 82 GLN A O 1
ATOM 627 N N . TYR A 1 83 ? -5.666 8.479 9.742 1.00 95.44 83 TYR A N 1
ATOM 628 C CA . TYR A 1 83 ? -7.009 8.874 9.303 1.00 95.44 83 TYR A CA 1
ATOM 629 C C . TYR A 1 83 ? -7.369 8.398 7.895 1.00 95.44 83 TYR A C 1
ATOM 631 O O . TYR A 1 83 ? -8.498 8.586 7.450 1.00 95.44 83 TYR A O 1
ATOM 639 N N . ALA A 1 84 ? -6.415 7.821 7.168 1.00 95.19 84 ALA A N 1
ATOM 640 C CA . ALA A 1 84 ? -6.615 7.352 5.810 1.00 95.19 84 ALA A CA 1
ATOM 641 C C . ALA A 1 84 ? -5.711 6.160 5.508 1.00 95.19 84 ALA A C 1
ATOM 643 O O . ALA A 1 84 ? -4.579 6.077 5.989 1.00 95.19 84 ALA A O 1
ATOM 644 N N . TRP A 1 85 ? -6.217 5.284 4.648 1.00 96.44 85 TRP A N 1
ATOM 645 C CA . TRP A 1 85 ? -5.494 4.159 4.083 1.00 96.44 85 TRP A CA 1
ATOM 646 C C . TRP A 1 85 ? -5.787 4.068 2.591 1.00 96.44 85 TRP A C 1
ATOM 648 O O . TRP A 1 85 ? -6.939 4.146 2.163 1.00 96.44 85 TRP A O 1
ATOM 658 N N . SER A 1 86 ? -4.757 3.842 1.792 1.00 95.31 86 SER A N 1
ATOM 659 C CA . SER A 1 86 ? -4.887 3.552 0.375 1.00 95.31 86 SER A CA 1
ATOM 660 C C . SER A 1 86 ? -3.938 2.432 -0.015 1.00 95.31 86 SER A C 1
ATOM 662 O O . SER A 1 86 ? -2.771 2.434 0.370 1.00 95.31 86 SER A O 1
ATOM 664 N N . SER A 1 87 ? -4.439 1.509 -0.826 1.00 95.69 87 SER A N 1
ATOM 665 C CA . SER A 1 87 ? -3.616 0.553 -1.560 1.00 95.69 87 SER A CA 1
ATOM 666 C C . SER A 1 87 ? -3.983 0.634 -3.035 1.00 95.69 87 SER A C 1
ATOM 668 O O . SER A 1 87 ? -5.167 0.751 -3.366 1.00 95.69 87 SER A O 1
ATOM 670 N N . SER A 1 88 ? -2.992 0.590 -3.921 1.00 93.81 88 SER A N 1
ATOM 671 C CA . SER A 1 88 ? -3.183 0.768 -5.357 1.00 93.81 88 SER A CA 1
ATOM 672 C C . SER A 1 88 ? -2.370 -0.200 -6.214 1.00 93.81 88 SER A C 1
ATOM 674 O O . SER A 1 88 ? -1.318 -0.704 -5.825 1.00 93.81 88 SER A O 1
ATOM 676 N N . LEU A 1 89 ? -2.882 -0.452 -7.414 1.00 92.44 89 LEU A N 1
ATOM 677 C CA . LEU A 1 89 ? -2.198 -1.133 -8.503 1.00 92.44 89 LEU A CA 1
ATOM 678 C C . LEU A 1 89 ? -2.119 -0.183 -9.691 1.00 92.44 89 LEU A C 1
ATOM 680 O O . LEU A 1 89 ? -3.138 0.356 -10.125 1.00 92.44 89 LEU A O 1
ATOM 684 N N . HIS A 1 90 ? -0.921 -0.030 -10.237 1.00 91.31 90 HIS A N 1
ATOM 685 C CA . HIS A 1 90 ? -0.670 0.754 -11.435 1.00 91.31 90 HIS A CA 1
ATOM 686 C C . HIS A 1 90 ? 0.078 -0.088 -12.464 1.00 91.31 90 HIS A C 1
ATOM 688 O O . HIS A 1 90 ? 1.074 -0.744 -12.150 1.00 91.31 90 HIS A O 1
ATOM 694 N N . MET A 1 91 ? -0.381 -0.042 -13.712 1.00 87.69 91 MET A N 1
ATOM 695 C CA . MET A 1 91 ? 0.382 -0.537 -14.858 1.00 87.69 91 MET A CA 1
ATOM 696 C C . MET A 1 91 ? 1.340 0.547 -15.372 1.00 87.69 91 MET A C 1
ATOM 698 O O . MET A 1 91 ? 1.179 1.730 -15.071 1.00 87.69 91 MET A O 1
ATOM 702 N N . GLU A 1 92 ? 2.337 0.162 -16.174 1.00 84.62 92 GLU A N 1
ATOM 703 C CA . GLU A 1 92 ? 3.210 1.139 -16.841 1.00 84.62 92 GLU A CA 1
ATOM 704 C C . GLU A 1 92 ? 2.365 2.096 -17.701 1.00 84.62 92 GLU A C 1
ATOM 706 O O . GLU A 1 92 ? 1.568 1.662 -18.532 1.00 84.62 92 GLU A O 1
ATOM 711 N N . GLY A 1 93 ? 2.521 3.404 -17.479 1.00 79.69 93 GLY A N 1
ATOM 712 C CA . GLY A 1 93 ? 1.741 4.444 -18.158 1.00 79.69 93 GLY A CA 1
ATOM 713 C C . GLY A 1 93 ? 0.309 4.657 -17.642 1.00 79.69 93 GLY A C 1
ATOM 714 O O . GLY A 1 93 ? -0.345 5.596 -18.098 1.00 79.69 93 GLY A O 1
ATOM 715 N N . ASP A 1 94 ? -0.175 3.860 -16.684 1.00 82.62 94 ASP A N 1
ATOM 716 C CA . ASP A 1 94 ? -1.495 4.043 -16.071 1.00 82.62 94 ASP A CA 1
ATOM 717 C C . ASP A 1 94 ? -1.420 4.979 -14.856 1.00 82.62 94 ASP A C 1
ATOM 719 O O . ASP A 1 94 ? -1.220 4.573 -13.707 1.00 82.62 94 ASP A O 1
ATOM 723 N N . ALA A 1 95 ? -1.619 6.268 -15.131 1.00 75.25 95 ALA A N 1
ATOM 724 C CA . ALA A 1 95 ? -1.614 7.305 -14.106 1.00 75.25 95 ALA A CA 1
ATOM 725 C C . ALA A 1 95 ? -2.782 7.192 -13.112 1.00 75.25 95 ALA A C 1
ATOM 727 O O . ALA A 1 95 ? -2.680 7.720 -12.007 1.00 75.25 95 ALA A O 1
ATOM 728 N N . LYS A 1 96 ? -3.897 6.548 -13.488 1.00 80.69 96 LYS A N 1
ATOM 729 C CA . LYS A 1 96 ? -5.080 6.457 -12.624 1.00 80.69 96 LYS A CA 1
ATOM 730 C C . LYS A 1 96 ? -4.971 5.264 -11.681 1.00 80.69 96 LYS A C 1
ATOM 732 O O . LYS A 1 96 ? -5.250 5.411 -10.492 1.00 80.69 96 LYS A O 1
ATOM 737 N N . GLY A 1 97 ? -4.558 4.116 -12.212 1.00 86.19 97 GLY A N 1
ATOM 738 C CA . GLY A 1 97 ? -4.506 2.861 -11.477 1.00 86.19 97 GLY A CA 1
ATOM 739 C C . GLY A 1 97 ? -5.873 2.397 -10.972 1.00 86.19 97 GLY A C 1
ATOM 740 O O . GLY A 1 97 ? -6.928 2.969 -11.264 1.00 86.19 97 GLY A O 1
ATOM 741 N N . SER A 1 98 ? -5.837 1.340 -10.167 1.00 89.12 98 SER A N 1
ATOM 742 C CA . SER A 1 98 ? -6.963 0.845 -9.370 1.00 89.12 98 SER A CA 1
ATOM 743 C C . SER A 1 98 ? -6.602 0.929 -7.896 1.00 89.12 98 SER A C 1
ATOM 745 O O . SER A 1 98 ? -5.468 0.632 -7.536 1.00 89.12 98 SER A O 1
ATOM 747 N N . SER A 1 99 ? -7.531 1.331 -7.028 1.00 91.19 99 SER A N 1
ATOM 748 C CA . SER A 1 99 ? -7.220 1.503 -5.606 1.00 91.19 99 SER A CA 1
ATOM 749 C C . SER A 1 99 ? -8.410 1.258 -4.692 1.00 91.19 99 SER A C 1
ATOM 751 O O . SER A 1 99 ? -9.538 1.538 -5.091 1.00 91.19 99 SER A O 1
ATOM 753 N N . ILE A 1 100 ? -8.120 0.823 -3.468 1.00 92.00 100 ILE A N 1
ATOM 754 C CA . ILE A 1 100 ? -9.075 0.566 -2.380 1.00 92.00 100 ILE A CA 1
ATOM 755 C C . ILE A 1 100 ? -8.628 1.272 -1.096 1.00 92.00 100 ILE A C 1
ATOM 757 O O . ILE A 1 100 ? -7.458 1.649 -0.969 1.00 92.00 100 ILE A O 1
ATOM 761 N N . GLY A 1 101 ? -9.536 1.425 -0.133 1.00 93.94 101 GLY A N 1
ATOM 762 C CA . GLY A 1 101 ? -9.228 1.819 1.241 1.00 93.94 101 GLY A CA 1
ATOM 763 C C . GLY A 1 101 ? -10.221 2.817 1.835 1.00 93.94 101 GLY A C 1
ATOM 764 O O . GLY A 1 101 ? -11.428 2.760 1.595 1.00 93.94 101 GLY A O 1
ATOM 765 N N . TYR A 1 102 ? -9.702 3.766 2.609 1.00 93.75 102 TYR A N 1
ATOM 766 C CA . TYR A 1 102 ? -10.487 4.766 3.322 1.00 93.75 102 TYR A CA 1
ATOM 767 C C . TYR A 1 102 ? -9.831 6.152 3.292 1.00 93.75 102 TYR A C 1
ATOM 769 O O . TYR A 1 102 ? -8.611 6.287 3.386 1.00 93.75 102 TYR A O 1
ATOM 777 N N . GLY A 1 103 ? -10.654 7.193 3.172 1.00 89.25 103 GLY A N 1
ATOM 778 C CA . GLY A 1 103 ? -10.230 8.592 3.128 1.00 89.25 103 GLY A CA 1
ATOM 779 C C . GLY A 1 103 ? -10.315 9.189 1.723 1.00 89.25 103 GLY A C 1
ATOM 780 O O . GLY A 1 103 ? -11.052 8.711 0.863 1.00 89.25 103 GLY A O 1
ATOM 781 N N . GLY A 1 104 ? -9.584 10.272 1.470 1.00 74.69 104 GLY A N 1
ATOM 782 C CA . GLY A 1 104 ? -9.788 11.104 0.279 1.00 74.69 104 GLY A CA 1
ATOM 783 C C . GLY A 1 104 ? -10.946 12.080 0.500 1.00 74.69 104 GLY A C 1
ATOM 784 O O . GLY A 1 104 ? -12.063 11.670 0.829 1.00 74.69 104 GLY A O 1
ATOM 785 N N . GLY A 1 105 ? -10.625 13.373 0.405 1.00 64.31 105 GLY A N 1
ATOM 786 C CA . GLY A 1 105 ? -11.514 14.471 0.789 1.00 64.31 105 GLY A CA 1
ATOM 787 C C . GLY A 1 105 ? -12.728 14.638 -0.120 1.00 64.31 105 GLY A C 1
ATOM 788 O O . GLY A 1 105 ? -12.796 14.048 -1.189 1.00 64.31 105 GLY A O 1
ATOM 789 N N . ASP A 1 106 ? -13.660 15.488 0.303 1.00 58.00 106 ASP A N 1
ATOM 790 C CA . ASP A 1 106 ? -15.008 15.627 -0.274 1.00 58.00 106 ASP A CA 1
ATOM 791 C C . ASP A 1 106 ? -15.051 16.102 -1.736 1.00 58.00 106 ASP A C 1
ATOM 793 O O . ASP A 1 106 ? -16.063 15.944 -2.414 1.00 58.00 106 ASP A O 1
ATOM 797 N N . SER A 1 107 ? -13.961 16.688 -2.239 1.00 61.06 107 SER A N 1
ATOM 798 C CA . SER A 1 107 ? -13.865 17.197 -3.613 1.00 61.06 107 SER A CA 1
ATOM 799 C C . SER A 1 107 ? -13.707 16.102 -4.672 1.00 61.06 107 SER A C 1
ATOM 801 O O . SER A 1 107 ? -13.873 16.370 -5.862 1.00 61.06 107 SER A O 1
ATOM 803 N N . VAL A 1 108 ? -13.400 14.872 -4.260 1.00 60.88 108 VAL A N 1
ATOM 804 C CA . VAL A 1 108 ? -13.332 13.689 -5.121 1.00 60.88 108 VAL A CA 1
ATOM 805 C C . VAL A 1 108 ? -14.069 12.575 -4.387 1.00 60.88 108 VAL A C 1
ATOM 807 O O . VAL A 1 108 ? -13.962 12.490 -3.169 1.00 60.88 108 VAL A O 1
ATOM 810 N N . ASN A 1 109 ? -14.802 11.699 -5.080 1.00 62.00 109 ASN A N 1
ATOM 811 C CA . ASN A 1 109 ? -15.315 10.488 -4.431 1.00 62.00 109 ASN A CA 1
ATOM 812 C C . ASN A 1 109 ? -14.118 9.692 -3.897 1.00 62.00 109 ASN A C 1
ATOM 814 O O . ASN A 1 109 ? -13.418 9.024 -4.660 1.00 62.00 109 ASN A O 1
ATOM 818 N N . GLY A 1 110 ? -13.833 9.855 -2.606 1.00 70.88 110 GLY A N 1
ATOM 819 C CA . GLY A 1 110 ? -12.707 9.212 -1.960 1.00 70.88 110 GLY A CA 1
ATOM 820 C C . GLY A 1 110 ? -12.954 7.717 -1.804 1.00 70.88 110 GLY A C 1
ATOM 821 O O . GLY A 1 110 ? -13.991 7.182 -2.194 1.00 70.88 110 GLY A O 1
ATOM 822 N N . ARG A 1 111 ? -11.987 7.030 -1.211 1.00 83.12 111 ARG A N 1
ATOM 823 C CA . ARG A 1 111 ? -12.084 5.595 -0.946 1.00 83.12 111 ARG A CA 1
ATOM 824 C C . ARG A 1 111 ? -13.039 5.378 0.230 1.00 83.12 111 ARG A C 1
ATOM 826 O O . ARG A 1 111 ? -13.000 6.133 1.208 1.00 83.12 111 ARG A O 1
ATOM 833 N N . ARG A 1 112 ? -13.960 4.426 0.087 1.00 87.94 112 ARG A N 1
ATOM 834 C CA . ARG A 1 112 ? -15.088 4.192 1.011 1.00 87.94 112 ARG A CA 1
ATOM 835 C C . ARG A 1 112 ? -15.285 2.701 1.304 1.00 87.94 112 ARG A C 1
ATOM 837 O O . ARG A 1 112 ? -16.383 2.297 1.669 1.00 87.94 112 ARG A O 1
ATOM 844 N N . ASP A 1 113 ? -14.244 1.887 1.126 1.00 90.62 113 ASP A N 1
ATOM 845 C CA . ASP A 1 113 ? -14.284 0.460 1.473 1.00 90.62 113 ASP A CA 1
ATOM 846 C C . ASP A 1 113 ? -14.433 0.267 2.991 1.00 90.62 113 ASP A C 1
ATOM 848 O O . ASP A 1 113 ? -15.038 -0.706 3.442 1.00 90.62 113 ASP A O 1
ATOM 852 N N . TRP A 1 114 ? -13.933 1.236 3.769 1.00 91.31 114 TRP A N 1
ATOM 853 C CA . TRP A 1 114 ? -14.144 1.357 5.213 1.00 91.31 114 TRP A CA 1
ATOM 854 C C . TRP A 1 114 ? -14.647 2.758 5.597 1.00 91.31 114 TRP A C 1
ATOM 856 O O . TRP A 1 114 ? -14.742 3.651 4.751 1.00 91.31 114 TRP A O 1
ATOM 866 N N . ASN A 1 115 ? -14.958 2.952 6.881 1.00 92.12 115 ASN A N 1
ATOM 867 C CA . ASN A 1 115 ? -15.309 4.243 7.487 1.00 92.12 115 ASN A CA 1
ATOM 868 C C . ASN A 1 115 ? -14.468 4.548 8.747 1.00 92.12 115 ASN A C 1
ATOM 870 O O . ASN A 1 115 ? -13.681 3.711 9.193 1.00 92.12 115 ASN A O 1
ATOM 874 N N . ASP A 1 116 ? -14.652 5.735 9.331 1.00 91.56 116 ASP A N 1
ATOM 875 C CA . ASP A 1 116 ? -13.975 6.195 10.557 1.00 91.56 116 ASP A CA 1
ATOM 876 C C . ASP A 1 116 ? -14.264 5.333 11.794 1.00 91.56 116 ASP A C 1
ATOM 878 O O . ASP A 1 116 ? -13.423 5.231 12.683 1.00 91.56 116 ASP A O 1
ATOM 882 N N . GLY A 1 117 ? -15.411 4.656 11.844 1.00 94.94 117 GLY A N 1
ATOM 883 C CA . GLY A 1 117 ? -15.714 3.660 12.873 1.00 94.94 117 GLY A CA 1
ATOM 884 C C . GLY A 1 117 ? -14.917 2.357 12.733 1.00 94.94 117 GLY A C 1
ATOM 885 O O . GLY A 1 117 ? -14.814 1.596 13.701 1.00 94.94 117 GLY A O 1
ATOM 886 N N . GLN A 1 118 ? -14.343 2.090 11.556 1.00 97.06 118 GLN A N 1
ATOM 887 C CA . GLN A 1 118 ? -13.571 0.881 11.247 1.00 97.06 118 GLN A CA 1
ATOM 888 C C . GLN A 1 118 ? -12.060 1.139 11.212 1.00 97.06 118 GLN A C 1
ATOM 890 O O . GLN A 1 118 ? -11.303 0.295 11.680 1.00 97.06 118 GLN A O 1
ATOM 895 N N . TYR A 1 119 ? -11.611 2.287 10.707 1.00 97.69 119 TYR A N 1
ATOM 896 C CA . TYR A 1 119 ? -10.196 2.655 10.648 1.00 97.69 119 TYR A CA 1
ATOM 897 C C . TYR A 1 119 ? -10.005 4.094 11.125 1.00 97.69 119 TYR A C 1
ATOM 899 O O . TYR A 1 119 ? -10.517 5.033 10.516 1.00 97.69 119 TYR A O 1
ATOM 907 N N . GLY A 1 120 ? -9.237 4.274 12.196 1.00 97.56 120 GLY A N 1
ATOM 908 C CA . GLY A 1 120 ? -8.985 5.593 12.767 1.00 97.56 120 GLY A CA 1
ATOM 909 C C . GLY A 1 120 ? -8.536 5.528 14.222 1.00 97.56 120 GLY A C 1
ATOM 910 O O . GLY A 1 120 ? -8.495 4.444 14.803 1.00 97.56 120 GLY A O 1
ATOM 911 N N . PRO A 1 121 ? -8.162 6.654 14.849 1.00 97.94 121 PRO A N 1
ATOM 912 C CA . PRO A 1 121 ? -7.920 6.688 16.287 1.00 97.94 121 PRO A CA 1
ATOM 913 C C . PRO A 1 121 ? -9.179 6.292 17.068 1.00 97.94 121 PRO A C 1
ATOM 915 O O . PRO A 1 121 ? -10.227 6.914 16.907 1.00 97.94 121 PRO A O 1
ATOM 918 N N . GLY A 1 122 ? -9.081 5.260 17.908 1.00 97.75 122 GLY A N 1
ATOM 919 C CA . GLY A 1 122 ? -10.206 4.732 18.687 1.00 97.75 122 GLY A CA 1
ATOM 920 C C . GLY A 1 122 ? -11.268 3.977 17.875 1.00 97.75 122 GLY A C 1
ATOM 921 O O . GLY A 1 122 ? -12.347 3.705 18.403 1.00 97.75 122 GLY A O 1
ATOM 922 N N . ALA A 1 123 ? -10.999 3.650 16.606 1.00 97.75 123 ALA A N 1
ATOM 923 C CA . ALA A 1 123 ? -11.928 2.888 15.779 1.00 97.75 123 ALA A CA 1
ATOM 924 C C . ALA A 1 123 ? -12.090 1.443 16.280 1.00 97.75 123 ALA A C 1
ATOM 926 O O . ALA A 1 123 ? -11.189 0.854 16.872 1.00 97.75 123 ALA A O 1
ATOM 927 N N . SER A 1 124 ? -13.254 0.853 16.008 1.00 97.38 124 SER A N 1
ATOM 928 C CA . SER A 1 124 ? -13.628 -0.462 16.541 1.00 97.38 124 SER A CA 1
ATOM 929 C C . SER A 1 124 ? -12.907 -1.641 15.881 1.00 97.38 124 SER A C 1
ATOM 931 O O . SER A 1 124 ? -12.767 -2.685 16.515 1.00 97.38 124 SER A O 1
ATOM 933 N N . CYS A 1 125 ? -12.465 -1.498 14.624 1.00 97.19 125 CYS A N 1
ATOM 934 C CA . CYS A 1 125 ? -11.714 -2.548 13.929 1.00 97.19 125 CYS A CA 1
ATOM 935 C C . CYS A 1 125 ? -10.205 -2.295 14.003 1.00 97.19 125 CYS A C 1
ATOM 937 O O . CYS A 1 125 ? -9.483 -3.150 14.502 1.00 97.19 125 CYS A O 1
ATOM 939 N N . ILE A 1 126 ? -9.736 -1.133 13.538 1.00 98.38 126 ILE A N 1
ATOM 940 C CA . ILE A 1 126 ? -8.317 -0.759 13.507 1.00 98.38 126 ILE A CA 1
ATOM 941 C C . ILE A 1 126 ? -8.119 0.572 14.227 1.00 98.38 126 ILE A C 1
ATOM 943 O O . ILE A 1 126 ? -8.226 1.644 13.625 1.00 98.38 126 ILE A O 1
ATOM 947 N N . ASP A 1 127 ? -7.796 0.489 15.518 1.00 98.38 127 ASP A N 1
ATOM 948 C CA . ASP A 1 127 ? -7.352 1.639 16.299 1.00 98.38 127 ASP A CA 1
ATOM 949 C C . ASP A 1 127 ? -5.901 1.992 15.949 1.00 98.38 127 ASP A C 1
ATOM 951 O O . ASP A 1 127 ? -4.941 1.394 16.437 1.00 98.38 127 ASP A O 1
ATOM 955 N N . THR A 1 128 ? -5.745 3.012 15.110 1.00 98.38 128 THR A N 1
ATOM 956 C CA . THR A 1 128 ? -4.437 3.489 14.627 1.00 98.38 128 THR A CA 1
ATOM 957 C C . THR A 1 128 ? -3.567 4.160 15.699 1.00 98.38 128 THR A C 1
ATOM 959 O O . THR A 1 128 ? -2.451 4.595 15.399 1.00 98.38 128 THR A O 1
ATOM 962 N N . THR A 1 129 ? -4.039 4.271 16.946 1.00 98.44 129 THR A N 1
ATOM 963 C CA . THR A 1 129 ? -3.191 4.657 18.087 1.00 98.44 129 THR A CA 1
ATOM 964 C C . THR A 1 129 ? -2.320 3.506 18.598 1.00 98.44 129 THR A C 1
ATOM 966 O O . THR A 1 129 ? -1.404 3.751 19.385 1.00 98.44 129 THR A O 1
ATOM 969 N N . TRP A 1 130 ? -2.535 2.286 18.093 1.00 98.38 130 TRP A N 1
ATOM 970 C CA . TRP A 1 130 ? -1.752 1.092 18.401 1.00 98.38 130 TRP A CA 1
ATOM 971 C C . TRP A 1 130 ? -1.143 0.468 17.138 1.00 98.38 130 TRP A C 1
ATOM 973 O O . TRP A 1 130 ? -1.656 0.661 16.032 1.00 98.38 130 TRP A O 1
ATOM 983 N N . PRO A 1 131 ? -0.055 -0.312 17.273 1.00 98.50 131 PRO A N 1
ATOM 984 C CA . PRO A 1 131 ? 0.445 -1.120 16.173 1.00 98.50 131 PRO A CA 1
ATOM 985 C C . PRO A 1 131 ? -0.575 -2.176 15.732 1.00 98.50 131 PRO A C 1
ATOM 987 O O . PRO A 1 131 ? -1.187 -2.837 16.570 1.00 98.50 131 PRO A O 1
ATOM 990 N N . PHE A 1 132 ? -0.680 -2.399 14.425 1.00 98.69 132 PHE A N 1
ATOM 991 C CA . PHE A 1 132 ? -1.535 -3.427 13.826 1.00 98.69 132 PHE A CA 1
ATOM 992 C C . PHE A 1 132 ? -0.787 -4.196 12.731 1.00 98.69 132 PHE A C 1
ATOM 994 O O . PHE A 1 132 ? 0.310 -3.819 12.302 1.00 98.69 132 PHE A O 1
ATOM 1001 N N . ARG A 1 133 ? -1.352 -5.324 12.305 1.00 98.62 133 ARG A N 1
ATOM 1002 C CA . ARG A 1 133 ? -0.818 -6.181 11.246 1.00 98.62 133 ARG A CA 1
ATOM 1003 C C . ARG A 1 133 ? -1.500 -5.894 9.920 1.00 98.62 133 ARG A C 1
ATOM 1005 O O . ARG A 1 133 ? -2.705 -5.667 9.849 1.00 98.62 133 ARG A O 1
ATOM 1012 N N . VAL A 1 134 ? -0.701 -5.971 8.866 1.00 98.56 134 VAL A N 1
ATOM 1013 C CA . VAL A 1 134 ? -1.132 -5.833 7.480 1.00 98.56 134 VAL A CA 1
ATOM 1014 C C . VAL A 1 134 ? -0.791 -7.115 6.741 1.00 98.56 134 VAL A C 1
ATOM 1016 O O . VAL A 1 134 ? 0.329 -7.626 6.831 1.00 98.56 134 VAL A O 1
ATOM 1019 N N . GLU A 1 135 ? -1.756 -7.620 5.986 1.00 98.50 135 GLU A N 1
ATOM 1020 C CA . GLU A 1 135 ? -1.575 -8.698 5.026 1.00 98.50 135 GLU A CA 1
ATOM 1021 C C . GLU A 1 135 ? -1.988 -8.217 3.633 1.00 98.50 135 GLU A C 1
ATOM 1023 O O . GLU A 1 135 ? -3.126 -7.796 3.430 1.00 98.50 135 GLU A O 1
ATOM 1028 N N . ALA A 1 136 ? -1.067 -8.320 2.675 1.00 98.00 136 ALA A N 1
ATOM 1029 C CA . ALA A 1 136 ? -1.327 -8.112 1.257 1.00 98.00 136 ALA A CA 1
ATOM 1030 C C . ALA A 1 136 ? -1.197 -9.442 0.510 1.00 98.00 136 ALA A C 1
ATOM 1032 O O . ALA A 1 136 ? -0.106 -10.014 0.430 1.00 98.00 136 ALA A O 1
ATOM 1033 N N . LYS A 1 137 ? -2.315 -9.945 -0.015 1.00 98.06 137 LYS A N 1
ATOM 1034 C CA . LYS A 1 137 ? -2.414 -11.194 -0.781 1.00 98.06 137 LYS A CA 1
ATOM 1035 C C . LYS A 1 137 ? -2.506 -10.916 -2.275 1.00 98.06 137 LYS A C 1
ATOM 1037 O O . LYS A 1 137 ? -3.188 -9.981 -2.693 1.00 98.06 137 LYS A O 1
ATOM 1042 N N . PHE A 1 138 ? -1.881 -11.792 -3.057 1.00 97.19 138 PHE A N 1
ATOM 1043 C CA . PHE A 1 138 ? -1.832 -11.712 -4.517 1.00 97.19 138 PHE A CA 1
ATOM 1044 C C . PHE A 1 138 ? -2.326 -13.032 -5.133 1.00 97.19 138 PHE A C 1
ATOM 1046 O O . PHE A 1 138 ? -1.509 -13.827 -5.608 1.00 97.19 138 PHE A O 1
ATOM 1053 N N . PRO A 1 139 ? -3.638 -13.331 -5.054 1.00 97.62 139 PRO A N 1
ATOM 1054 C CA . PRO A 1 139 ? -4.218 -14.513 -5.690 1.00 97.62 139 PRO A CA 1
ATOM 1055 C C . PRO A 1 139 ? -3.924 -14.552 -7.192 1.00 97.62 139 PRO A C 1
ATOM 1057 O O . PRO A 1 139 ? -3.797 -13.510 -7.841 1.00 97.62 139 PRO A O 1
ATOM 1060 N N . VAL A 1 140 ? -3.823 -15.769 -7.725 1.00 97.56 140 VAL A N 1
ATOM 1061 C CA . VAL A 1 140 ? -3.596 -16.016 -9.149 1.00 97.56 140 VAL A CA 1
ATOM 1062 C C . VAL A 1 140 ? -4.735 -16.818 -9.755 1.00 97.56 140 VAL A C 1
ATOM 1064 O O . VAL A 1 140 ? -5.282 -17.705 -9.098 1.00 97.56 140 VAL A O 1
ATOM 1067 N N . SER A 1 141 ? -5.045 -16.525 -11.015 1.00 96.12 141 SER A N 1
ATOM 1068 C CA . SER A 1 141 ? -5.989 -17.294 -11.822 1.00 96.12 141 SER A CA 1
ATOM 1069 C C . SER A 1 141 ? -5.454 -18.702 -12.122 1.00 96.12 141 SER A C 1
ATOM 1071 O O . SER A 1 141 ? -4.299 -19.033 -11.835 1.00 96.12 141 SER A O 1
ATOM 1073 N N . SER A 1 142 ? -6.275 -19.534 -12.770 1.00 95.25 142 SER A N 1
ATOM 1074 C CA . SER A 1 142 ? -5.848 -20.848 -13.276 1.00 95.25 142 SER A CA 1
ATOM 1075 C C . SER A 1 142 ? -4.666 -20.779 -14.250 1.00 95.25 142 SER A C 1
ATOM 1077 O O . SER A 1 142 ? -3.914 -21.745 -14.346 1.00 95.25 142 SER A O 1
ATOM 1079 N N . ASP A 1 143 ? -4.491 -19.646 -14.936 1.00 94.94 143 ASP A N 1
ATOM 1080 C CA . ASP A 1 143 ? -3.414 -19.415 -15.907 1.00 94.94 143 ASP A CA 1
ATOM 1081 C C . ASP A 1 143 ? -2.135 -18.856 -15.251 1.00 94.94 143 ASP A C 1
ATOM 1083 O O . ASP A 1 143 ? -1.103 -18.711 -15.903 1.00 94.94 143 ASP A O 1
ATOM 1087 N N . GLY A 1 144 ? -2.175 -18.585 -13.939 1.00 92.81 144 GLY A N 1
ATOM 1088 C CA . GLY A 1 144 ? -1.049 -18.050 -13.170 1.00 92.81 144 GLY A CA 1
ATOM 1089 C C . GLY A 1 144 ? -0.938 -16.522 -13.177 1.00 92.81 144 GLY A C 1
ATOM 1090 O O . GLY A 1 144 ? 0.026 -15.985 -12.625 1.00 92.81 144 GLY A O 1
ATOM 1091 N N . ASP A 1 145 ? -1.914 -15.823 -13.758 1.00 92.94 145 ASP A N 1
ATOM 1092 C CA . ASP A 1 145 ? -1.971 -14.361 -13.792 1.00 92.94 145 ASP A CA 1
ATOM 1093 C C . ASP A 1 145 ? -2.497 -13.782 -12.477 1.00 92.94 145 ASP A C 1
ATOM 1095 O O . ASP A 1 145 ? -3.309 -14.406 -11.798 1.00 92.94 145 ASP A O 1
ATOM 1099 N N . LEU A 1 146 ? -2.067 -12.566 -12.122 1.00 92.31 146 LEU A N 1
ATOM 1100 C CA . LEU A 1 146 ? -2.581 -11.856 -10.948 1.00 92.31 146 LEU A CA 1
ATOM 1101 C C . LEU A 1 146 ? -4.084 -11.585 -11.103 1.00 92.31 146 LEU A C 1
ATOM 1103 O O . LEU A 1 146 ? -4.492 -10.871 -12.015 1.00 92.31 146 LEU A O 1
ATOM 1107 N N . GLU A 1 147 ? -4.887 -12.093 -10.173 1.00 94.25 147 GLU A N 1
ATOM 1108 C CA . GLU A 1 147 ? -6.342 -11.911 -10.192 1.00 94.25 147 GLU A CA 1
ATOM 1109 C C . GLU A 1 147 ? -6.773 -10.660 -9.415 1.00 94.25 147 GLU A C 1
ATOM 1111 O O . GLU A 1 147 ? -7.633 -9.901 -9.857 1.00 94.25 147 GLU A O 1
ATOM 1116 N N . ALA A 1 148 ? -6.162 -10.422 -8.252 1.00 93.00 148 ALA A N 1
ATOM 1117 C CA . ALA A 1 148 ? -6.479 -9.289 -7.390 1.00 93.00 148 ALA A CA 1
ATOM 1118 C C . ALA A 1 148 ? -5.315 -8.948 -6.452 1.00 93.00 148 ALA A C 1
ATOM 1120 O O . ALA A 1 148 ? -4.416 -9.756 -6.229 1.00 93.00 148 ALA A O 1
ATOM 1121 N N . MET A 1 149 ? -5.383 -7.770 -5.832 1.00 94.94 149 MET A N 1
ATOM 1122 C CA . MET A 1 149 ? -4.661 -7.473 -4.596 1.00 94.94 149 MET A CA 1
ATOM 1123 C C . MET A 1 149 ? -5.680 -7.364 -3.466 1.00 94.94 149 MET A C 1
ATOM 1125 O O . MET A 1 149 ? -6.595 -6.546 -3.530 1.00 94.94 149 MET A O 1
ATOM 1129 N N . GLN A 1 150 ? -5.522 -8.189 -2.436 1.00 96.12 150 GLN A N 1
ATOM 1130 C CA . GLN A 1 150 ? -6.417 -8.212 -1.281 1.00 96.12 150 GLN A CA 1
ATOM 1131 C C . GLN A 1 150 ? -5.670 -7.718 -0.049 1.00 96.12 150 GLN A C 1
ATOM 1133 O O . GLN A 1 150 ? -4.589 -8.221 0.258 1.00 96.12 150 GLN A O 1
ATOM 1138 N N . ILE A 1 151 ? -6.256 -6.749 0.651 1.00 96.94 151 ILE A N 1
ATOM 1139 C CA . ILE A 1 151 ? -5.673 -6.134 1.844 1.00 96.94 151 ILE A CA 1
ATOM 1140 C C . ILE A 1 151 ? -6.509 -6.512 3.058 1.00 96.94 151 ILE A C 1
ATOM 1142 O O . ILE A 1 151 ? -7.733 -6.401 3.046 1.00 96.94 151 ILE A O 1
ATOM 1146 N N . THR A 1 152 ? -5.845 -6.971 4.113 1.00 97.56 152 THR A N 1
ATOM 1147 C CA . THR A 1 152 ? -6.466 -7.256 5.407 1.00 97.56 152 THR A CA 1
ATOM 1148 C C . THR A 1 152 ? -5.672 -6.570 6.509 1.00 97.56 152 THR A C 1
ATOM 1150 O O . THR A 1 152 ? -4.448 -6.694 6.565 1.00 97.56 152 THR A O 1
ATOM 1153 N N . LEU A 1 153 ? -6.386 -5.845 7.371 1.00 98.00 153 LEU A N 1
ATOM 1154 C CA . LEU A 1 153 ? -5.849 -5.156 8.540 1.00 98.00 153 LEU A CA 1
ATOM 1155 C C . LEU A 1 153 ? -6.378 -5.862 9.795 1.00 98.00 153 LEU A C 1
ATOM 1157 O O . LEU A 1 153 ? -7.570 -6.178 9.839 1.00 98.00 153 LEU A O 1
ATOM 1161 N N . THR A 1 154 ? -5.516 -6.130 10.780 1.00 96.44 154 THR A N 1
ATOM 1162 C CA . THR A 1 154 ? -5.876 -6.849 12.024 1.00 96.44 154 THR A CA 1
ATOM 1163 C C . THR A 1 154 ? -5.036 -6.448 13.218 1.00 96.44 154 THR A C 1
ATOM 1165 O O . THR A 1 154 ? -3.815 -6.260 13.014 1.00 96.44 154 THR A O 1
#

Radius of gyration: 16.39 Å; chains: 1; bounding box: 40×38×37 Å

Sequence (154 aa):
SSPVAYGSQYARREYTTMALLGNALRYSVDLSKVGCGCNAQLHLVPMRKNRKESKCGDYYCGHGWQHCGVSCAEIGVQDANQYAWSSSLHMEGDAKGSSIGYGGGDSVNGRRDWNDGQYGPGASCIDTTWPFRVEAKFPVSSDGDLEAMQITLT